Protein AF-A0A520GM58-F1 (afdb_monomer_lite)

Structure (mmCIF, N/CA/C/O backbone):
data_AF-A0A520GM58-F1
#
_entry.id   AF-A0A520GM58-F1
#
loop_
_atom_site.group_PDB
_atom_site.id
_atom_site.type_symbol
_atom_site.label_atom_id
_atom_site.label_alt_id
_at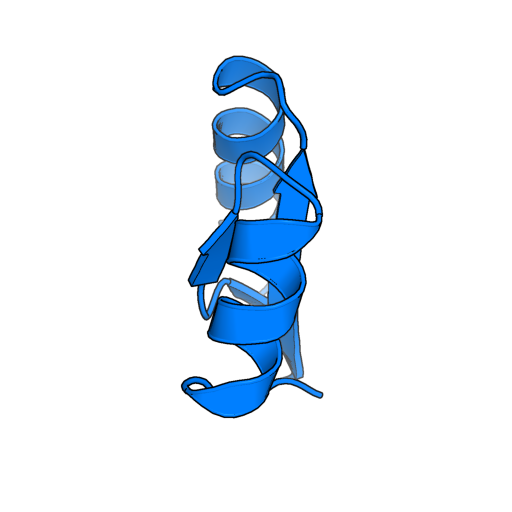om_site.label_comp_id
_atom_site.label_asym_id
_atom_site.label_entity_id
_atom_site.label_seq_id
_atom_site.pdbx_PDB_ins_code
_atom_site.Cartn_x
_atom_site.Cartn_y
_atom_site.Cartn_z
_atom_site.occupancy
_atom_site.B_iso_or_equiv
_atom_site.auth_seq_id
_atom_site.auth_comp_id
_atom_site.auth_asym_id
_atom_site.auth_atom_id
_atom_site.pdbx_PDB_model_num
ATOM 1 N N . MET A 1 1 ? -12.041 2.731 9.740 1.00 86.00 1 MET A N 1
ATOM 2 C CA . MET A 1 1 ? -10.629 2.832 9.338 1.00 86.00 1 MET A CA 1
ATOM 3 C C . MET A 1 1 ? -10.473 1.950 8.117 1.00 86.00 1 MET A C 1
ATOM 5 O O . MET A 1 1 ? -10.615 0.747 8.267 1.00 86.00 1 MET A O 1
ATOM 9 N N . ILE A 1 2 ? -10.325 2.557 6.942 1.00 96.69 2 ILE A N 1
ATOM 10 C CA . ILE A 1 2 ? -10.287 1.907 5.628 1.00 96.69 2 ILE A CA 1
ATOM 11 C C . ILE A 1 2 ? -8.834 1.525 5.324 1.00 96.69 2 ILE A C 1
ATOM 13 O O . ILE A 1 2 ? -7.937 2.374 5.378 1.00 96.69 2 ILE A O 1
ATOM 17 N N . LYS A 1 3 ? -8.595 0.246 5.041 1.00 96.88 3 LYS A N 1
ATOM 18 C C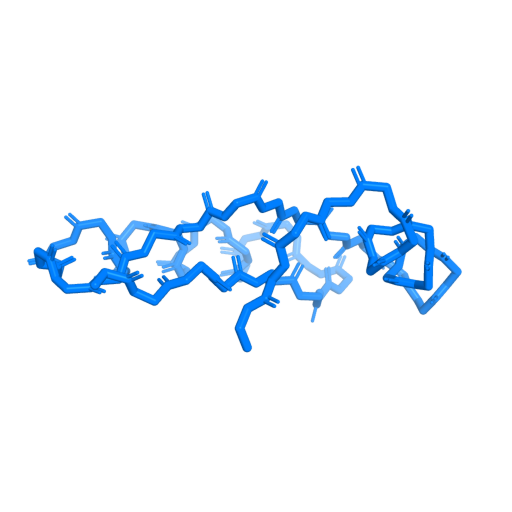A . LYS A 1 3 ? -7.291 -0.333 4.709 1.00 96.88 3 LYS A CA 1
ATOM 19 C C . LYS A 1 3 ? -7.084 -0.272 3.201 1.00 96.88 3 LYS A C 1
ATOM 21 O O . LYS A 1 3 ? -7.663 -1.050 2.455 1.00 96.88 3 LYS A O 1
ATOM 26 N N . ILE A 1 4 ? -6.227 0.638 2.758 1.00 97.06 4 ILE A N 1
ATOM 27 C CA . ILE A 1 4 ? -5.959 0.868 1.335 1.00 97.06 4 ILE A CA 1
ATOM 28 C C . ILE A 1 4 ? -4.614 0.268 0.915 1.00 97.06 4 ILE A C 1
ATOM 30 O O . ILE A 1 4 ? -3.643 0.278 1.678 1.00 97.06 4 ILE A O 1
ATOM 34 N N . GLY A 1 5 ? -4.552 -0.237 -0.315 1.00 97.50 5 GLY A N 1
ATOM 35 C CA . GLY A 1 5 ? -3.313 -0.622 -0.991 1.00 97.50 5 GLY A CA 1
ATOM 36 C C . GLY A 1 5 ? -2.954 0.391 -2.078 1.00 97.50 5 GLY A C 1
ATOM 37 O O . GLY A 1 5 ? -3.846 0.903 -2.752 1.00 97.50 5 GLY A O 1
ATOM 38 N N . ILE A 1 6 ? -1.665 0.685 -2.264 1.00 98.00 6 ILE A N 1
ATOM 39 C CA . ILE A 1 6 ? -1.192 1.596 -3.322 1.00 98.00 6 ILE A CA 1
ATOM 40 C C . ILE A 1 6 ? -0.469 0.789 -4.402 1.00 98.00 6 ILE A C 1
ATOM 42 O O . ILE A 1 6 ? 0.477 0.068 -4.097 1.00 98.00 6 ILE A O 1
ATOM 46 N N . VAL A 1 7 ? -0.872 0.941 -5.665 1.00 98.06 7 VAL A N 1
ATOM 47 C CA . VAL A 1 7 ? -0.249 0.257 -6.809 1.00 98.06 7 VAL A CA 1
ATOM 48 C C . VAL A 1 7 ? 0.202 1.292 -7.830 1.00 98.06 7 VAL A C 1
ATOM 50 O O . VAL A 1 7 ? -0.634 1.925 -8.465 1.00 98.06 7 VAL A O 1
ATOM 53 N N . ASP A 1 8 ? 1.512 1.461 -7.980 1.00 98.19 8 ASP A N 1
ATOM 54 C CA . ASP A 1 8 ? 2.111 2.394 -8.942 1.00 98.19 8 ASP A CA 1
ATOM 55 C C . ASP A 1 8 ? 3.564 1.980 -9.207 1.00 98.19 8 ASP A C 1
ATOM 57 O O . ASP A 1 8 ? 4.275 1.615 -8.267 1.00 98.19 8 ASP A O 1
ATOM 61 N N . ASP A 1 9 ? 4.026 2.028 -10.454 1.00 97.12 9 ASP A N 1
ATOM 62 C CA . ASP A 1 9 ? 5.397 1.670 -10.838 1.00 97.12 9 ASP A CA 1
ATOM 63 C C . ASP A 1 9 ? 6.438 2.733 -10.432 1.00 97.12 9 ASP A C 1
ATOM 65 O O . ASP A 1 9 ? 7.638 2.447 -10.373 1.00 97.12 9 ASP A O 1
ATOM 69 N N . HIS A 1 10 ? 6.001 3.925 -10.024 1.00 98.31 10 HIS A N 1
ATOM 70 C CA . HIS A 1 10 ? 6.850 5.015 -9.563 1.00 98.31 10 HIS A CA 1
ATOM 71 C C . HIS A 1 10 ? 6.881 5.117 -8.030 1.00 98.31 10 HIS A C 1
ATOM 73 O O . HIS A 1 10 ? 5.933 5.537 -7.364 1.00 98.31 10 HIS A O 1
ATOM 79 N N . ALA A 1 11 ? 8.047 4.838 -7.437 1.00 96.50 11 ALA A N 1
ATOM 80 C CA . ALA A 1 11 ? 8.244 4.896 -5.983 1.00 96.50 11 ALA A CA 1
ATOM 81 C C . ALA A 1 11 ? 7.957 6.281 -5.360 1.00 96.50 11 ALA A C 1
ATOM 83 O O . ALA A 1 11 ? 7.508 6.367 -4.214 1.00 96.50 11 ALA A O 1
ATOM 84 N N . ILE A 1 12 ? 8.194 7.366 -6.110 1.00 97.62 12 ILE A N 1
ATOM 85 C CA . ILE A 1 12 ? 7.925 8.737 -5.651 1.00 97.62 12 ILE A CA 1
ATOM 86 C C . ILE A 1 12 ? 6.425 8.995 -5.469 1.00 97.62 12 ILE A C 1
ATOM 88 O O . ILE A 1 12 ? 6.031 9.632 -4.494 1.00 97.62 12 ILE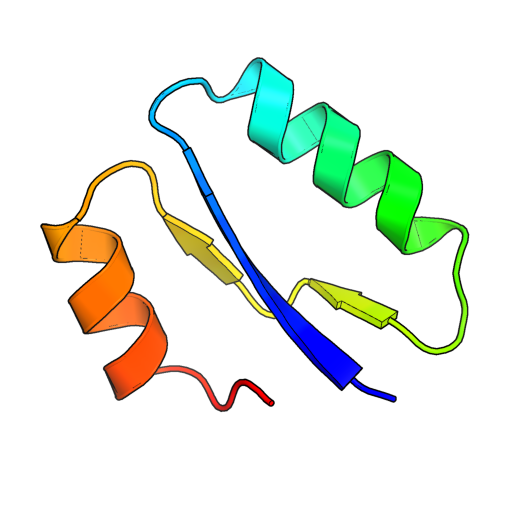 A O 1
ATOM 92 N N . VAL A 1 13 ? 5.58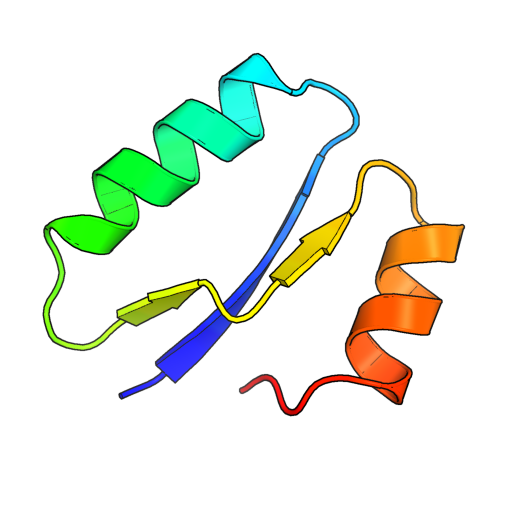7 8.439 -6.350 1.00 97.75 13 VAL A N 1
ATOM 93 C CA . VAL A 1 13 ? 4.128 8.573 -6.279 1.00 97.75 13 VAL A CA 1
ATOM 94 C C . VAL A 1 13 ? 3.602 7.835 -5.054 1.00 97.75 13 VAL A C 1
ATOM 96 O O . VAL A 1 13 ? 2.869 8.421 -4.258 1.00 97.75 13 VAL A O 1
ATOM 99 N N . ARG A 1 14 ? 4.048 6.590 -4.827 1.00 97.38 14 ARG A N 1
ATOM 100 C CA . ARG A 1 14 ? 3.640 5.813 -3.643 1.00 97.38 14 ARG A CA 1
ATOM 101 C C . ARG A 1 14 ? 4.017 6.499 -2.336 1.00 97.38 14 ARG A C 1
ATOM 103 O O . ARG A 1 14 ? 3.199 6.576 -1.424 1.00 97.38 14 ARG A O 1
ATOM 110 N N . SER A 1 15 ? 5.226 7.055 -2.275 1.00 97.00 15 SER A N 1
ATOM 111 C CA . SER A 1 15 ? 5.708 7.786 -1.100 1.00 97.00 15 SER A CA 1
ATOM 112 C C . SER A 1 15 ? 4.868 9.039 -0.829 1.00 97.00 15 SER A C 1
ATOM 11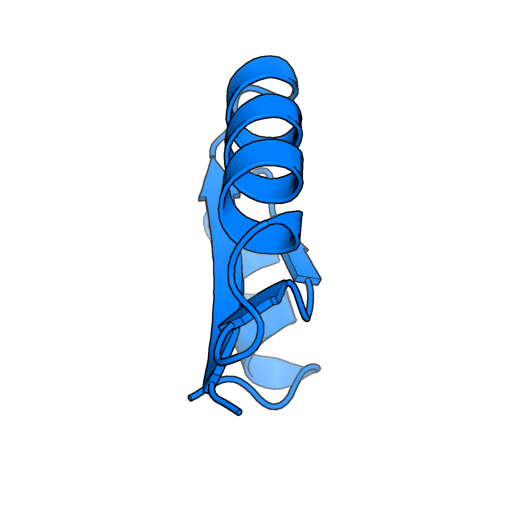4 O O . SER A 1 15 ? 4.462 9.269 0.310 1.00 97.00 15 SER A O 1
ATOM 116 N N . GLY A 1 16 ? 4.546 9.811 -1.875 1.00 97.69 16 GLY A N 1
ATOM 117 C CA . GLY A 1 16 ? 3.686 10.992 -1.771 1.00 97.69 16 GLY A CA 1
ATOM 118 C C . GLY A 1 16 ? 2.262 10.653 -1.324 1.00 97.69 16 GLY A C 1
ATOM 119 O O . GLY A 1 16 ? 1.748 11.264 -0.390 1.00 97.69 16 GLY A O 1
ATOM 120 N N . LEU A 1 17 ? 1.648 9.632 -1.929 1.00 97.44 17 LEU A N 1
ATOM 121 C CA . LEU A 1 17 ? 0.313 9.159 -1.551 1.00 97.44 17 LEU A CA 1
ATOM 122 C C . LEU A 1 17 ? 0.280 8.640 -0.113 1.00 97.44 17 LEU A C 1
ATOM 124 O O . LEU A 1 17 ? -0.633 8.962 0.641 1.00 97.44 17 LEU A O 1
ATOM 128 N N . ARG A 1 18 ? 1.296 7.885 0.307 1.00 96.62 18 ARG A N 1
ATOM 129 C CA . ARG A 1 18 ? 1.397 7.395 1.682 1.00 96.62 18 ARG A CA 1
ATOM 130 C C . ARG A 1 18 ? 1.488 8.528 2.698 1.00 96.62 18 ARG A C 1
ATOM 132 O O . ARG A 1 18 ? 0.835 8.448 3.736 1.00 96.62 18 ARG A O 1
ATOM 139 N N . GLN A 1 19 ? 2.274 9.564 2.410 1.00 96.19 19 GLN A N 1
ATOM 140 C CA . GLN A 1 19 ? 2.346 10.748 3.263 1.00 96.19 19 GLN A CA 1
ATOM 141 C C . GLN A 1 19 ? 0.991 11.463 3.315 1.00 96.19 19 GLN A C 1
ATOM 143 O O . GLN A 1 19 ? 0.481 11.712 4.402 1.00 96.19 19 GLN A O 1
ATOM 148 N N . PHE A 1 20 ? 0.373 11.709 2.160 1.00 96.19 20 PHE A N 1
ATOM 149 C CA . PHE A 1 20 ? -0.932 12.361 2.071 1.00 96.19 20 PHE A CA 1
ATOM 150 C C . PHE A 1 20 ? -2.020 11.613 2.863 1.00 96.19 20 PHE A C 1
ATOM 152 O O . PHE A 1 20 ? -2.758 12.205 3.650 1.00 96.19 20 PHE A O 1
ATOM 159 N N . PHE A 1 21 ? -2.087 10.287 2.731 1.00 95.75 21 PHE A N 1
ATOM 160 C CA . PHE A 1 21 ? -3.054 9.478 3.474 1.00 95.75 21 PHE A CA 1
ATOM 161 C C . PHE A 1 21 ? -2.723 9.351 4.962 1.00 95.75 21 PHE A C 1
ATOM 163 O O . PHE A 1 21 ? -3.630 9.120 5.752 1.00 95.75 21 PHE A O 1
ATOM 170 N N . SER A 1 22 ? -1.467 9.542 5.378 1.00 92.81 22 SER A N 1
ATOM 171 C CA . SER A 1 22 ? -1.109 9.530 6.804 1.00 92.81 22 SER A CA 1
ATOM 172 C C . SER A 1 22 ? -1.705 10.702 7.594 1.00 92.81 22 SER A C 1
ATOM 174 O O . SER A 1 22 ? -1.837 10.612 8.812 1.00 92.81 22 SER A O 1
ATOM 176 N N . GLU A 1 23 ? -2.107 11.773 6.905 1.00 95.00 23 GLU A N 1
ATOM 177 C CA . GLU A 1 23 ? -2.791 12.929 7.496 1.00 95.00 23 GLU A CA 1
ATOM 178 C C . GLU A 1 23 ? -4.288 12.660 7.756 1.00 95.00 23 GLU A C 1
ATOM 180 O O . GLU A 1 23 ? -4.941 13.417 8.474 1.00 95.00 23 GLU A O 1
ATOM 185 N N . HIS A 1 24 ? -4.834 11.565 7.212 1.00 94.56 24 HIS A N 1
ATOM 186 C CA . HIS A 1 24 ? -6.245 11.192 7.298 1.00 94.56 24 HIS A CA 1
ATOM 187 C C . HIS A 1 24 ? -6.441 10.054 8.312 1.00 94.56 24 HIS A C 1
ATOM 189 O O . HIS A 1 24 ? -5.996 8.928 8.105 1.00 94.56 24 HIS A O 1
ATOM 195 N N . VAL A 1 25 ? -7.130 10.328 9.424 1.00 90.81 25 VAL A N 1
ATOM 196 C CA . VAL A 1 25 ? -7.301 9.369 10.542 1.00 90.81 25 VAL A CA 1
ATOM 197 C C . VAL A 1 25 ? -8.167 8.152 10.199 1.00 90.81 25 VAL A C 1
ATOM 199 O O . VAL A 1 25 ? -8.132 7.133 10.891 1.00 90.81 25 VAL A O 1
ATOM 202 N N . ASP A 1 26 ? -8.976 8.257 9.153 1.00 96.19 26 ASP A N 1
ATOM 203 C CA . ASP A 1 26 ? -9.883 7.225 8.676 1.00 96.19 26 ASP A CA 1
ATOM 204 C C . ASP A 1 26 ? -9.239 6.283 7.655 1.00 96.19 26 ASP A C 1
ATOM 206 O O . ASP A 1 26 ? -9.798 5.210 7.420 1.00 96.19 26 ASP A O 1
ATOM 210 N N . LEU A 1 27 ? -8.061 6.619 7.122 1.00 96.81 27 LEU A N 1
ATOM 211 C CA . LEU A 1 27 ? -7.347 5.845 6.111 1.00 96.81 27 LEU A CA 1
ATOM 212 C C . LEU A 1 27 ? -6.060 5.232 6.673 1.00 96.81 27 LEU A C 1
ATOM 214 O O . LEU A 1 27 ? -5.352 5.818 7.488 1.00 96.81 27 LEU A O 1
ATOM 218 N N . ARG A 1 28 ? -5.719 4.030 6.206 1.00 95.81 28 ARG A N 1
ATOM 219 C CA . ARG A 1 28 ? -4.425 3.401 6.486 1.00 95.81 28 ARG A CA 1
ATOM 220 C C . ARG A 1 28 ? -3.904 2.661 5.277 1.00 95.81 28 ARG A C 1
ATOM 222 O O . ARG A 1 28 ? -4.534 1.722 4.803 1.00 95.81 28 ARG A O 1
ATOM 229 N N . VAL A 1 29 ? -2.693 3.015 4.864 1.00 96.56 29 VAL A N 1
ATOM 230 C CA . VAL A 1 29 ? -1.944 2.246 3.870 1.00 96.56 29 VAL A CA 1
ATOM 231 C C . VAL A 1 29 ? -1.515 0.921 4.498 1.00 96.56 29 VAL A C 1
ATOM 233 O O . VAL A 1 29 ? -0.691 0.895 5.414 1.00 96.56 29 VAL A O 1
ATOM 236 N N . ALA A 1 30 ? -2.123 -0.171 4.041 1.00 96.62 30 ALA A N 1
ATOM 237 C CA . ALA A 1 30 ? -1.860 -1.528 4.513 1.00 96.62 30 ALA A CA 1
ATOM 238 C C . ALA A 1 30 ? -0.804 -2.253 3.661 1.00 96.62 30 ALA A C 1
ATOM 240 O O . ALA A 1 30 ? -0.165 -3.178 4.156 1.00 96.62 30 ALA A O 1
ATOM 241 N N . GLY A 1 31 ? -0.555 -1.790 2.432 1.00 97.06 31 GLY A N 1
ATOM 242 C CA . GLY A 1 31 ? 0.566 -2.250 1.615 1.00 97.06 31 GLY A CA 1
ATOM 243 C C . GLY A 1 31 ? 0.735 -1.479 0.306 1.00 97.06 31 GLY A C 1
ATOM 244 O O . GLY A 1 31 ? -0.078 -0.624 -0.050 1.00 97.06 31 GLY A O 1
ATOM 245 N N . GLU A 1 32 ? 1.827 -1.774 -0.393 1.00 97.94 32 GLU A N 1
ATOM 246 C CA . GLU A 1 32 ? 2.243 -1.119 -1.633 1.00 97.94 32 GLU A CA 1
ATOM 247 C C . GLU A 1 32 ? 2.684 -2.174 -2.659 1.00 97.94 32 GLU A C 1
ATOM 249 O O . GLU A 1 32 ? 3.213 -3.217 -2.280 1.00 97.94 32 GLU A O 1
ATOM 254 N N . ALA A 1 33 ? 2.506 -1.891 -3.948 1.00 98.19 33 ALA A N 1
ATOM 255 C CA . ALA A 1 33 ? 2.966 -2.725 -5.054 1.00 98.19 33 ALA A CA 1
ATOM 256 C C . ALA A 1 33 ? 3.506 -1.858 -6.202 1.00 98.19 33 ALA A C 1
ATOM 258 O O . ALA A 1 33 ? 2.975 -0.780 -6.478 1.00 98.19 33 ALA A O 1
ATOM 259 N N . ALA A 1 34 ? 4.543 -2.339 -6.889 1.00 98.06 34 ALA A N 1
ATOM 260 C CA . ALA A 1 34 ? 5.154 -1.670 -8.041 1.00 98.06 34 ALA A CA 1
ATOM 261 C C . ALA A 1 34 ? 4.691 -2.231 -9.395 1.00 98.06 34 ALA A C 1
ATOM 263 O O . ALA A 1 34 ? 5.052 -1.713 -10.449 1.00 98.06 34 ALA A O 1
ATOM 264 N N . SER A 1 35 ? 3.911 -3.311 -9.390 1.00 98.19 35 SER A N 1
ATOM 265 C CA . SER A 1 35 ? 3.454 -3.975 -10.606 1.00 98.19 35 SER A CA 1
ATOM 266 C C . SER A 1 35 ? 2.094 -4.637 -10.408 1.00 98.19 35 SER A C 1
ATOM 268 O O . SER A 1 35 ? 1.674 -4.919 -9.287 1.00 98.19 35 SER A O 1
ATOM 270 N N . GLY A 1 36 ? 1.411 -4.960 -11.510 1.00 98.00 36 GLY A N 1
ATOM 271 C CA . GLY A 1 36 ? 0.141 -5.691 -11.446 1.00 98.00 36 GLY A CA 1
ATOM 272 C C . GLY A 1 36 ? 0.272 -7.080 -10.807 1.00 98.00 36 GLY A C 1
ATOM 273 O O . GLY A 1 36 ? -0.649 -7.539 -10.137 1.00 98.00 36 GLY A O 1
ATOM 274 N N . ARG A 1 37 ? 1.427 -7.746 -10.959 1.00 98.31 37 ARG A N 1
ATOM 275 C CA . ARG A 1 37 ? 1.682 -9.039 -10.303 1.00 98.31 37 ARG A CA 1
ATOM 276 C C . ARG A 1 37 ? 1.771 -8.875 -8.787 1.00 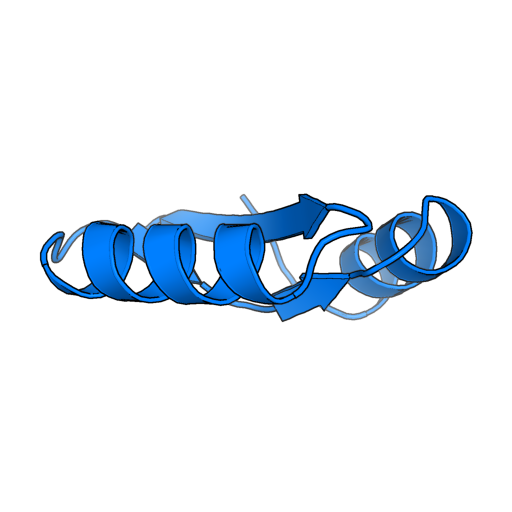98.31 37 ARG A C 1
ATOM 278 O O . ARG A 1 37 ? 1.099 -9.612 -8.072 1.00 98.31 37 ARG A O 1
ATOM 285 N N . GLU A 1 38 ? 2.549 -7.902 -8.322 1.00 98.38 38 GLU A N 1
ATOM 286 C CA . GLU A 1 38 ? 2.651 -7.573 -6.896 1.00 98.38 38 GLU A CA 1
ATOM 287 C C . GLU A 1 38 ? 1.308 -7.107 -6.327 1.00 98.38 38 GLU A C 1
ATOM 289 O O . GLU A 1 38 ? 0.977 -7.449 -5.202 1.00 98.38 38 GLU A O 1
ATOM 294 N N . ALA A 1 39 ? 0.488 -6.397 -7.107 1.00 98.12 39 ALA A N 1
ATOM 295 C CA . ALA A 1 39 ? -0.846 -5.981 -6.676 1.00 98.12 39 ALA A CA 1
ATOM 296 C C . ALA A 1 39 ? -1.775 -7.176 -6.416 1.00 98.12 39 ALA A C 1
ATOM 298 O O . ALA A 1 39 ? -2.494 -7.205 -5.420 1.00 98.12 39 ALA A O 1
ATOM 299 N N . ILE A 1 40 ? -1.743 -8.189 -7.288 1.00 98.25 40 ILE A N 1
ATOM 300 C CA . ILE A 1 40 ? -2.509 -9.427 -7.089 1.00 98.25 40 ILE A CA 1
ATOM 301 C C . ILE A 1 40 ? -2.018 -10.166 -5.838 1.00 98.25 40 ILE A C 1
ATOM 303 O O . ILE A 1 40 ? -2.828 -10.698 -5.082 1.00 98.25 40 ILE A O 1
ATOM 307 N N . GLU A 1 41 ? -0.705 -10.216 -5.614 1.00 98.19 41 GLU A N 1
ATOM 308 C CA . GLU A 1 41 ? -0.127 -10.809 -4.404 1.00 98.19 41 GLU A CA 1
ATOM 309 C C . GLU A 1 41 ? -0.520 -10.031 -3.142 1.00 98.19 41 GLU A C 1
ATOM 311 O O . GLU A 1 41 ? -0.923 -10.636 -2.147 1.00 98.19 41 GLU A O 1
ATOM 316 N N . LEU A 1 42 ? -0.502 -8.700 -3.207 1.00 97.94 42 LEU A N 1
ATOM 317 C CA . LEU A 1 42 ? -0.903 -7.809 -2.124 1.00 97.94 42 LEU A CA 1
ATOM 318 C C . LEU A 1 42 ? -2.356 -8.065 -1.706 1.00 97.94 42 LEU A C 1
ATOM 320 O O . LEU A 1 42 ? -2.613 -8.311 -0.532 1.00 97.94 42 LEU A O 1
ATOM 324 N N . VAL A 1 43 ? -3.291 -8.105 -2.660 1.00 97.50 43 VAL A N 1
ATOM 325 C CA . VAL A 1 43 ? -4.716 -8.383 -2.387 1.00 97.50 43 VAL A CA 1
ATOM 326 C C . VAL A 1 43 ? -4.931 -9.786 -1.805 1.00 97.50 43 VAL A C 1
ATOM 328 O O . VAL A 1 43 ? -5.855 -10.005 -1.029 1.00 97.50 43 VAL A O 1
ATOM 331 N N . ARG A 1 44 ? -4.088 -10.764 -2.161 1.00 97.62 44 ARG A N 1
ATOM 332 C CA . ARG A 1 44 ? -4.190 -12.138 -1.636 1.00 97.62 44 ARG A CA 1
ATOM 333 C C . ARG A 1 44 ? -3.630 -12.299 -0.226 1.00 97.62 44 ARG A C 1
ATOM 335 O O . ARG A 1 44 ? -4.032 -13.227 0.469 1.00 97.62 44 ARG A O 1
ATOM 342 N N . THR A 1 45 ? -2.666 -11.469 0.158 1.00 97.44 45 THR A N 1
ATOM 343 C CA . THR A 1 45 ? -1.889 -11.627 1.401 1.00 97.44 45 THR A CA 1
ATOM 344 C C . THR A 1 45 ? -2.219 -10.578 2.457 1.00 97.44 45 THR A C 1
ATOM 346 O O . THR A 1 45 ? -1.865 -10.755 3.620 1.00 97.44 45 THR A O 1
ATOM 349 N N . THR A 1 46 ? -2.905 -9.503 2.072 1.00 96.75 46 THR A N 1
ATOM 350 C CA . THR A 1 46 ? -3.248 -8.377 2.941 1.00 96.75 46 THR A CA 1
ATOM 351 C C . THR A 1 46 ? -4.750 -8.137 2.906 1.00 96.75 46 THR A C 1
ATOM 353 O O . THR A 1 46 ? -5.348 -8.079 1.836 1.00 96.75 46 THR A O 1
ATOM 356 N N . GLU A 1 47 ? -5.368 -7.960 4.073 1.00 95.50 47 GLU A N 1
ATOM 357 C CA . GLU A 1 47 ? -6.760 -7.516 4.132 1.00 95.50 47 GLU A CA 1
ATOM 358 C C . GLU A 1 47 ? -6.858 -6.034 3.754 1.00 95.50 47 GLU A C 1
ATOM 360 O O . GLU A 1 47 ? -6.398 -5.167 4.504 1.00 95.50 47 GLU A O 1
ATOM 365 N N . LEU A 1 48 ? -7.493 -5.764 2.619 1.00 96.12 48 LEU A N 1
ATOM 366 C CA . LEU A 1 48 ? -7.820 -4.432 2.116 1.00 96.12 48 LEU A CA 1
ATOM 367 C C . LEU A 1 48 ? -9.346 -4.268 2.074 1.00 96.12 48 LEU A C 1
ATOM 369 O O . LEU A 1 48 ? -10.059 -5.268 1.971 1.00 96.12 48 LEU A O 1
ATOM 373 N N . ASP A 1 49 ? -9.816 -3.028 2.176 1.00 95.62 49 ASP A N 1
ATOM 374 C CA . ASP A 1 49 ? -11.228 -2.651 2.012 1.00 95.62 49 ASP A CA 1
ATOM 375 C C . ASP A 1 49 ? -11.537 -2.219 0.567 1.00 95.62 49 ASP A C 1
ATOM 377 O O . ASP A 1 49 ? -10.647 -1.613 -0.080 1.00 95.62 49 ASP A O 1
#

pLDDT: mean 96.7, std 2.1, range [86.0, 98.38]

Foldseek 3Di:
DFEDEEEALDPVVVVVVQVVQVVPPVYDDFYYYNDPVVVVVCVVPTDGD

Radius of gyration: 10.5 Å; chains: 1; bounding box: 20×25×22 Å

Secondary structure (DSSP, 8-state):
-EEEEEE-S-HHHHHHHHHHHHT-TTEEEEEEESSHHHHHHHHHHS---

Sequence (49 aa):
MIKIGIVDDHAIVRSGLRQFFSEHVDLRVAGEAASGREAIELVRTTELD